Protein AF-A0A3C0RE04-F1 (afdb_monomer_li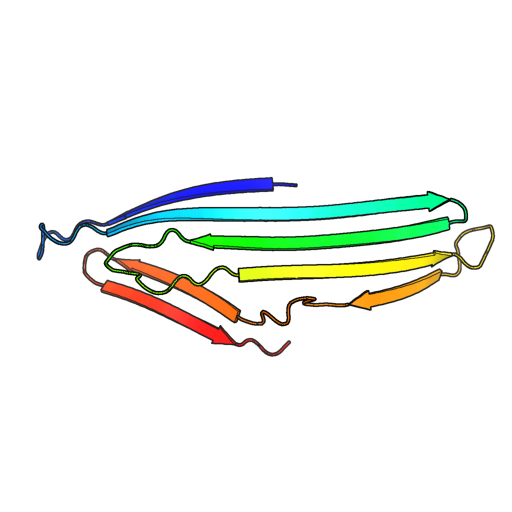te)

Radius of gyration: 20.32 Å; chains: 1; bounding box: 43×27×60 Å

pLDDT: mean 77.94, std 17.42, range [35.69, 96.88]

Foldseek 3Di:
DDKDKDWDWAAAPVCRPDIDIWMKIKDWDWDWDQDPQGKIKIKTWIKIWIDDDPVRPDTDIAIWIKIKIKHQPDPVSPDMDMDIDGRPPVRQWDWDWDDDNPDTDIDIDRDDD

Sequence (113 aa):
FNISAINNYSKSSINPNNITRFWNYNANFNMEMKLPKKWYINLDGDIDFYQKTSVFANQRNVVLLNGSVKKSIDKKESWQVQFRVNDIFNQNLGINRNISSNFISETTQQAIR

Secondary structure (DSSP, 8-state):
-EEEEEEEEEE-SS-TT-EEEEEEEEEEEEEEEEEGGGEEEEEEEEEEEE---SS--S---EEEEEEEEEEE-STTS--EEEEEES-TT----EEEEEEETTEEEEEEE----

Structure (mmCIF, N/CA/C/O backbone):
data_AF-A0A3C0RE04-F1
#
_entry.id   AF-A0A3C0RE04-F1
#
loop_
_atom_site.group_PDB
_atom_site.id
_atom_site.type_symbol
_atom_site.label_atom_id
_atom_site.label_alt_id
_atom_site.label_comp_id
_atom_site.label_asym_id
_atom_site.label_entity_id
_atom_site.label_seq_id
_atom_site.pdbx_PDB_ins_code
_atom_site.Cartn_x
_atom_site.Cartn_y
_atom_site.Cartn_z
_atom_site.occupancy
_atom_site.B_iso_or_equiv
_atom_site.auth_seq_id
_atom_site.auth_comp_id
_atom_site.auth_asym_id
_atom_site.auth_atom_id
_atom_site.pdbx_PDB_model_num
ATOM 1 N N . PHE A 1 1 ? 4.767 3.801 5.209 1.00 82.44 1 PHE A N 1
ATOM 2 C CA . PHE A 1 1 ? 4.577 4.058 3.771 1.00 82.44 1 PHE A CA 1
ATOM 3 C C . PHE A 1 1 ? 5.928 3.928 3.108 1.00 82.44 1 PHE A C 1
ATOM 5 O O . PHE A 1 1 ? 6.842 4.604 3.566 1.00 82.44 1 PHE A O 1
ATO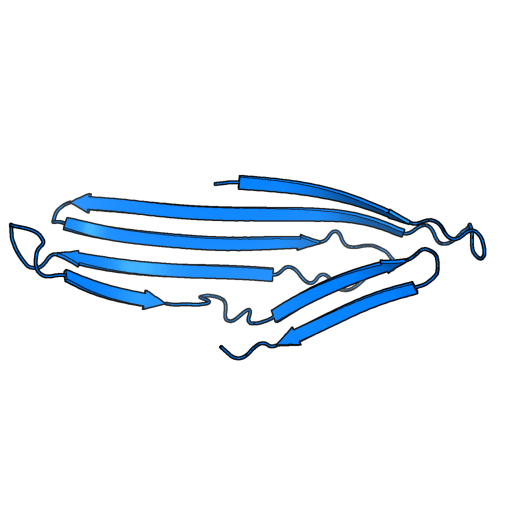M 12 N N . ASN A 1 2 ? 6.066 3.066 2.102 1.00 87.56 2 ASN A N 1
ATOM 13 C CA . ASN A 1 2 ? 7.285 2.971 1.303 1.00 87.56 2 ASN A CA 1
ATOM 14 C C . ASN A 1 2 ? 6.941 3.125 -0.176 1.00 87.56 2 ASN A C 1
ATOM 16 O O . ASN A 1 2 ? 5.894 2.673 -0.634 1.00 87.56 2 ASN A O 1
ATOM 20 N N . ILE A 1 3 ? 7.844 3.764 -0.910 1.00 90.69 3 ILE A N 1
ATOM 21 C CA . ILE A 1 3 ? 7.809 3.863 -2.366 1.00 90.69 3 ILE A CA 1
ATOM 22 C C . ILE A 1 3 ? 9.170 3.395 -2.870 1.00 90.69 3 ILE A C 1
ATOM 24 O O . ILE A 1 3 ? 10.197 3.777 -2.306 1.00 90.69 3 ILE A O 1
ATOM 28 N N . SER A 1 4 ? 9.190 2.615 -3.944 1.00 91.06 4 SER A N 1
ATOM 29 C CA . SER A 1 4 ? 10.411 2.260 -4.656 1.00 91.06 4 SER A CA 1
ATOM 30 C C . SER A 1 4 ? 10.250 2.416 -6.166 1.00 91.06 4 SER A C 1
ATOM 32 O O . SER A 1 4 ? 9.145 2.398 -6.710 1.00 91.06 4 SER A O 1
ATOM 34 N N . ALA A 1 5 ? 11.381 2.593 -6.847 1.00 88.94 5 ALA A N 1
ATOM 35 C CA . ALA A 1 5 ? 11.463 2.644 -8.297 1.00 88.94 5 ALA A CA 1
ATOM 36 C C . ALA A 1 5 ? 12.628 1.768 -8.767 1.00 88.94 5 ALA A C 1
ATOM 38 O O . ALA A 1 5 ? 13.754 1.914 -8.292 1.00 88.94 5 ALA A O 1
ATOM 39 N N . ILE A 1 6 ? 12.364 0.872 -9.714 1.00 86.38 6 ILE A N 1
ATOM 40 C CA . ILE A 1 6 ? 13.330 -0.091 -10.247 1.00 86.38 6 ILE A CA 1
ATOM 41 C C . ILE A 1 6 ? 13.467 0.136 -11.751 1.00 86.38 6 ILE A C 1
ATOM 43 O O . ILE A 1 6 ? 12.493 0.005 -12.493 1.00 86.38 6 ILE A O 1
ATOM 47 N N . ASN A 1 7 ? 14.678 0.454 -12.212 1.00 85.75 7 ASN A N 1
ATOM 48 C CA . ASN A 1 7 ? 14.994 0.546 -13.637 1.00 85.75 7 ASN A CA 1
ATOM 49 C C . ASN A 1 7 ? 15.462 -0.817 -14.141 1.00 85.75 7 ASN A C 1
ATOM 51 O O . ASN A 1 7 ? 16.532 -1.288 -13.759 1.00 85.75 7 ASN A O 1
ATOM 55 N N . ASN A 1 8 ? 14.685 -1.423 -15.027 1.00 83.00 8 ASN A N 1
ATOM 56 C CA . ASN A 1 8 ? 15.035 -2.682 -15.662 1.00 83.00 8 ASN A CA 1
ATOM 57 C C . ASN A 1 8 ? 15.661 -2.399 -17.025 1.00 83.00 8 ASN A C 1
ATOM 59 O O . ASN A 1 8 ? 15.115 -1.630 -17.818 1.00 83.00 8 ASN A O 1
ATOM 63 N N . TYR A 1 9 ? 16.796 -3.036 -17.302 1.00 82.81 9 TYR A N 1
ATOM 64 C CA . TYR A 1 9 ? 17.526 -2.893 -18.555 1.00 82.81 9 TYR A CA 1
ATOM 65 C C . TYR A 1 9 ? 17.993 -4.261 -19.045 1.00 82.81 9 TYR A C 1
ATOM 67 O O . TYR A 1 9 ? 18.692 -4.977 -18.333 1.00 82.81 9 TYR A O 1
ATOM 75 N N . SER A 1 10 ? 17.620 -4.607 -20.275 1.00 77.94 10 SER A N 1
ATOM 76 C CA . SER A 1 10 ? 18.050 -5.827 -20.949 1.00 77.94 10 SER A CA 1
ATOM 77 C C . SER A 1 10 ? 18.427 -5.523 -22.395 1.00 77.94 10 SER A C 1
ATOM 79 O O . SER A 1 10 ? 17.683 -4.862 -23.126 1.00 77.94 10 SER A O 1
ATOM 81 N N . LYS A 1 11 ? 19.595 -6.019 -22.805 1.00 75.56 11 LYS A N 1
ATOM 82 C CA . LYS A 1 11 ? 20.095 -5.955 -24.178 1.00 75.56 11 LYS A CA 1
ATOM 83 C C . LYS A 1 11 ? 20.494 -7.361 -24.618 1.00 75.56 11 LYS A C 1
ATOM 85 O O . LYS A 1 11 ? 21.238 -8.043 -23.912 1.00 75.56 11 LYS A O 1
ATOM 90 N N . SER A 1 12 ? 19.992 -7.785 -25.773 1.00 69.88 12 SER A N 1
ATOM 91 C CA . SER A 1 12 ? 20.388 -9.047 -26.397 1.00 69.88 12 SER A CA 1
ATOM 92 C C . SER A 1 12 ? 21.726 -8.885 -27.116 1.00 69.88 12 SER A C 1
ATOM 94 O O . SER A 1 12 ? 21.940 -7.891 -27.812 1.00 69.88 12 SER A O 1
ATOM 96 N N . SER A 1 13 ? 22.616 -9.870 -26.992 1.00 65.31 13 SER A N 1
ATOM 97 C CA . SER A 1 13 ? 23.801 -9.985 -27.854 1.00 65.31 13 SER A CA 1
ATOM 98 C C . SER A 1 13 ? 23.457 -10.500 -29.258 1.00 65.31 13 SER A C 1
ATOM 100 O O . SER A 1 13 ? 24.207 -10.251 -30.195 1.00 65.31 13 SER A O 1
ATOM 102 N N . ILE A 1 14 ? 22.315 -11.180 -29.406 1.00 69.81 14 ILE A N 1
ATOM 103 C CA . ILE A 1 14 ? 21.851 -11.818 -30.647 1.00 69.81 14 ILE A CA 1
ATOM 104 C C . ILE A 1 14 ? 20.992 -10.848 -31.473 1.00 69.81 14 ILE A C 1
ATOM 106 O O . ILE A 1 14 ? 21.058 -10.848 -32.698 1.00 69.81 14 ILE A O 1
ATOM 110 N N . ASN A 1 15 ? 20.228 -9.969 -30.815 1.00 66.88 15 ASN A N 1
ATOM 11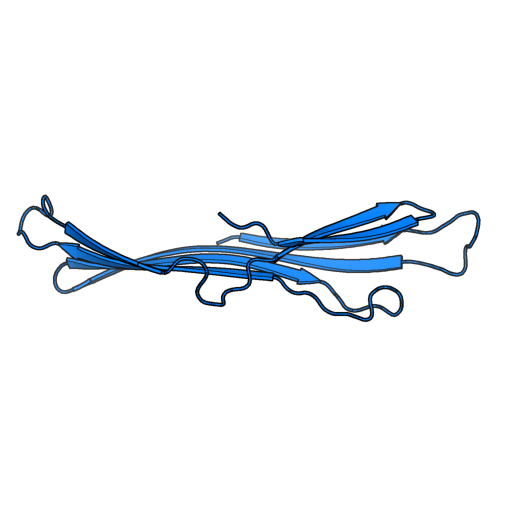1 C CA . ASN A 1 15 ? 19.497 -8.870 -31.454 1.00 66.88 15 ASN A CA 1
ATOM 112 C C . ASN A 1 15 ? 19.797 -7.523 -30.759 1.00 66.88 15 ASN A C 1
ATOM 114 O O . ASN A 1 15 ? 19.003 -7.054 -29.937 1.00 66.88 15 ASN A O 1
ATOM 118 N N . PRO A 1 16 ? 20.934 -6.875 -31.083 1.00 68.19 16 PRO A N 1
ATOM 119 C CA . PRO A 1 16 ? 21.397 -5.664 -30.399 1.00 68.19 16 PRO A CA 1
ATOM 120 C C . PRO A 1 16 ? 20.470 -4.452 -30.547 1.00 68.19 16 PRO A C 1
ATOM 122 O O . PRO A 1 16 ? 20.561 -3.527 -29.737 1.00 68.19 16 PRO A O 1
ATOM 125 N N . ASN A 1 17 ? 19.602 -4.455 -31.566 1.00 70.75 17 ASN A N 1
ATOM 126 C CA . ASN A 1 17 ? 18.669 -3.368 -31.866 1.00 70.75 17 ASN A CA 1
ATOM 127 C C . ASN A 1 17 ? 17.422 -3.395 -30.972 1.00 70.75 17 ASN A C 1
ATOM 129 O O . ASN A 1 17 ? 16.743 -2.379 -30.848 1.00 70.75 17 ASN A O 1
ATOM 133 N N . ASN A 1 18 ? 17.123 -4.529 -30.328 1.00 66.25 18 ASN A N 1
ATOM 134 C CA . ASN A 1 18 ? 15.945 -4.672 -29.480 1.00 66.25 18 ASN A CA 1
ATOM 135 C C . ASN A 1 18 ? 16.327 -4.498 -28.000 1.00 66.25 18 ASN A C 1
ATOM 137 O O . ASN A 1 18 ? 16.522 -5.460 -27.256 1.00 66.25 18 ASN A O 1
ATOM 141 N N . ILE A 1 19 ? 16.502 -3.240 -27.587 1.00 73.50 19 ILE A N 1
ATOM 142 C CA . ILE A 1 19 ? 16.820 -2.867 -26.202 1.00 73.50 19 ILE A CA 1
ATOM 143 C C . ILE A 1 19 ? 15.514 -2.740 -25.415 1.00 73.50 19 ILE A C 1
ATOM 145 O O . ILE A 1 19 ? 14.666 -1.911 -25.740 1.00 73.50 19 ILE A O 1
ATOM 149 N N . THR A 1 20 ? 15.368 -3.520 -24.344 1.00 73.25 20 THR A N 1
ATOM 150 C CA . THR A 1 20 ? 14.210 -3.427 -23.446 1.00 73.25 20 THR A CA 1
ATOM 151 C C . THR A 1 20 ? 14.603 -2.660 -22.192 1.00 73.25 20 THR A C 1
ATOM 153 O O . THR A 1 20 ? 15.431 -3.121 -21.406 1.00 73.25 20 THR A O 1
ATOM 156 N N . ARG A 1 21 ? 14.004 -1.481 -21.994 1.00 82.31 21 ARG A N 1
ATOM 157 C CA . ARG A 1 21 ? 14.196 -0.654 -20.799 1.00 82.31 21 ARG A CA 1
ATOM 158 C C . ARG A 1 21 ? 12.867 -0.114 -20.297 1.00 82.31 21 ARG A C 1
ATOM 160 O O . ARG A 1 21 ? 12.129 0.479 -21.077 1.00 82.31 21 ARG A O 1
ATOM 167 N N . PHE A 1 22 ? 12.588 -0.278 -19.010 1.00 82.62 22 PHE A N 1
ATOM 168 C CA . PHE A 1 22 ? 11.376 0.251 -18.384 1.00 82.62 22 PHE A CA 1
ATOM 169 C C . PHE A 1 22 ? 11.555 0.388 -16.874 1.00 82.62 22 PHE A C 1
ATOM 171 O O . PHE A 1 22 ? 12.296 -0.364 -16.237 1.00 82.62 22 PHE A O 1
ATOM 178 N N . TRP A 1 23 ? 10.828 1.339 -16.304 1.00 85.88 23 TRP A N 1
ATOM 179 C CA . TRP A 1 23 ? 10.682 1.495 -14.869 1.00 85.88 23 TRP A CA 1
ATOM 180 C C . TRP A 1 23 ? 9.513 0.669 -14.331 1.00 85.88 23 TRP A C 1
ATOM 182 O O . TRP A 1 23 ? 8.458 0.563 -14.964 1.00 85.88 23 TRP A O 1
ATOM 192 N N . ASN A 1 24 ? 9.712 0.112 -13.142 1.00 84.81 24 ASN A N 1
ATOM 193 C CA . ASN A 1 24 ? 8.650 -0.369 -12.271 1.00 84.81 24 ASN A CA 1
ATOM 194 C C . ASN A 1 24 ? 8.615 0.520 -11.024 1.00 84.81 24 ASN A C 1
ATOM 196 O O . ASN A 1 24 ? 9.664 0.759 -10.427 1.00 84.81 24 ASN A O 1
ATOM 200 N N . TYR A 1 25 ? 7.438 1.004 -10.648 1.00 88.44 25 TYR A N 1
ATOM 201 C CA . TYR A 1 25 ? 7.223 1.760 -9.423 1.00 88.44 25 TYR A CA 1
ATOM 202 C C . TYR A 1 25 ? 6.325 0.952 -8.504 1.00 88.44 25 TYR A C 1
ATOM 204 O O . TYR A 1 25 ? 5.220 0.585 -8.891 1.00 88.44 25 TYR A O 1
ATOM 212 N N . ASN A 1 26 ? 6.792 0.728 -7.286 1.00 90.06 26 ASN A N 1
ATOM 213 C CA . ASN A 1 26 ? 6.042 0.054 -6.242 1.00 90.06 26 ASN A CA 1
ATOM 214 C C . ASN A 1 26 ? 5.739 1.075 -5.139 1.00 90.06 26 ASN A C 1
ATOM 216 O O . ASN A 1 26 ? 6.606 1.866 -4.766 1.00 90.06 26 ASN A O 1
ATOM 220 N N . ALA A 1 27 ? 4.532 1.051 -4.592 1.00 90.12 27 ALA A N 1
ATOM 221 C CA . ALA A 1 27 ? 4.185 1.803 -3.399 1.00 90.12 27 ALA A CA 1
ATOM 222 C C . ALA A 1 27 ? 3.354 0.929 -2.468 1.00 90.12 27 ALA A C 1
ATOM 224 O O . ALA A 1 27 ? 2.390 0.311 -2.904 1.00 90.12 27 ALA A O 1
ATOM 225 N N . ASN A 1 28 ? 3.700 0.914 -1.183 1.00 91.56 28 ASN A N 1
ATOM 226 C CA . ASN A 1 28 ? 2.892 0.259 -0.169 1.00 91.56 28 ASN A CA 1
ATOM 227 C C . ASN A 1 28 ? 2.638 1.162 1.032 1.00 91.56 28 ASN A C 1
ATOM 229 O O . ASN A 1 28 ? 3.524 1.858 1.544 1.00 91.56 28 ASN A O 1
ATOM 233 N N . PHE A 1 29 ? 1.411 1.137 1.529 1.00 92.25 29 PHE A N 1
ATOM 234 C CA . PHE A 1 29 ? 1.041 1.870 2.727 1.00 92.25 29 PHE A CA 1
ATOM 235 C C . PHE A 1 29 ? 0.169 1.033 3.644 1.00 92.25 29 PHE A C 1
ATOM 237 O O . PHE A 1 29 ? -0.590 0.167 3.231 1.00 92.25 29 PHE A O 1
ATOM 244 N N . ASN A 1 30 ? 0.268 1.369 4.920 1.00 93.62 30 ASN A N 1
ATOM 245 C CA . ASN A 1 30 ? -0.679 0.980 5.938 1.00 93.62 30 ASN A CA 1
ATOM 246 C C . ASN A 1 30 ? -0.924 2.229 6.778 1.00 93.62 30 ASN A C 1
ATOM 248 O O . ASN A 1 30 ? 0.025 2.862 7.251 1.00 93.62 30 ASN A O 1
ATOM 252 N N . MET A 1 31 ? -2.182 2.629 6.873 1.00 95.06 31 MET A N 1
ATOM 253 C CA . MET A 1 31 ? -2.621 3.815 7.585 1.00 95.06 31 MET A CA 1
ATOM 254 C C . MET A 1 31 ? -3.732 3.409 8.541 1.00 95.06 31 MET A C 1
ATOM 256 O O . MET A 1 31 ? -4.717 2.800 8.135 1.00 95.06 31 MET A O 1
ATOM 260 N N . GLU A 1 32 ? -3.600 3.781 9.810 1.00 95.25 32 GLU A N 1
ATOM 261 C CA . GLU A 1 32 ? -4.682 3.696 10.785 1.00 95.25 32 GLU A CA 1
ATOM 262 C C . GLU A 1 32 ? -4.939 5.086 11.364 1.00 95.25 32 GLU A C 1
ATOM 264 O O . GLU A 1 32 ? -4.022 5.795 11.774 1.00 95.25 32 GLU A O 1
ATOM 269 N N . MET A 1 33 ? -6.206 5.479 11.391 1.00 96.88 33 MET A N 1
ATOM 270 C CA . MET A 1 33 ? -6.667 6.737 11.948 1.00 96.88 33 MET A CA 1
ATOM 271 C C . MET A 1 33 ? -7.670 6.461 13.058 1.00 96.88 33 MET A C 1
ATOM 273 O O . MET A 1 33 ? -8.739 5.891 12.822 1.00 96.88 33 MET A O 1
ATOM 277 N N . LYS A 1 34 ? -7.351 6.924 14.270 1.00 96.50 34 LYS A N 1
ATOM 278 C CA . LYS A 1 34 ? -8.299 6.975 15.384 1.00 96.50 34 LYS A CA 1
ATOM 279 C C . LYS A 1 34 ? -9.087 8.277 15.316 1.00 96.50 34 LYS A C 1
ATOM 281 O O . LYS A 1 34 ? -8.530 9.367 15.394 1.00 96.50 34 LYS A O 1
ATOM 286 N N . LEU A 1 35 ? -10.398 8.149 15.205 1.00 96.19 35 LEU A N 1
ATOM 287 C CA . LEU A 1 35 ? -11.347 9.251 15.185 1.00 96.19 35 LEU A CA 1
ATOM 288 C C . LEU A 1 35 ? -12.026 9.411 16.559 1.00 96.19 35 LEU A C 1
ATOM 290 O O . LEU A 1 35 ? -12.045 8.476 17.375 1.00 96.19 35 LEU A O 1
ATOM 294 N N . PRO A 1 36 ? -12.639 10.580 16.833 1.00 94.62 36 PRO A N 1
ATOM 295 C CA . PRO A 1 36 ? -13.455 10.778 18.025 1.00 94.62 36 PRO A CA 1
ATOM 296 C C . PRO A 1 36 ? -14.539 9.706 18.175 1.00 94.62 36 PRO A C 1
ATOM 298 O O . PRO A 1 36 ? -14.982 9.088 17.206 1.00 94.62 36 PRO A O 1
ATOM 301 N N . LYS A 1 37 ? -15.005 9.496 19.411 1.00 93.38 37 LYS A N 1
ATOM 302 C CA . LYS A 1 37 ? -15.991 8.447 19.745 1.00 93.38 37 LYS A CA 1
ATOM 303 C C . LYS A 1 37 ? -15.519 7.027 19.385 1.00 93.38 37 LYS A C 1
ATOM 305 O O . LYS A 1 37 ? -16.353 6.155 19.138 1.00 93.38 37 LYS A O 1
ATOM 310 N N . LYS A 1 38 ? -14.195 6.808 19.403 1.00 95.31 38 LYS A N 1
ATOM 311 C CA . LYS A 1 38 ? -13.543 5.493 19.275 1.00 95.31 38 LYS A CA 1
ATOM 312 C C . LYS A 1 38 ? -13.888 4.769 17.976 1.00 95.31 38 LYS A C 1
ATOM 314 O O . LYS A 1 38 ? -14.114 3.556 17.950 1.00 95.31 38 LYS A O 1
ATOM 319 N N . TRP A 1 39 ? -13.974 5.555 16.915 1.00 96.25 39 TRP A N 1
ATOM 320 C CA . TRP A 1 39 ? -13.978 5.046 15.559 1.00 96.25 39 TRP A CA 1
ATOM 321 C C . TRP A 1 39 ? -12.542 4.904 15.082 1.00 96.25 39 TRP A C 1
ATOM 323 O O . TRP A 1 39 ? -11.674 5.695 15.442 1.00 96.25 39 TRP A O 1
ATOM 333 N N . TYR A 1 40 ? -12.310 3.897 14.262 1.00 96.31 40 TYR A N 1
ATOM 334 C CA . TYR A 1 40 ? -11.019 3.581 13.691 1.00 96.31 40 TYR A CA 1
ATOM 335 C C . TYR A 1 40 ? -11.227 3.336 12.211 1.00 96.31 40 TYR A C 1
ATOM 337 O O . TYR A 1 40 ? -12.093 2.547 11.836 1.00 96.31 40 TYR A O 1
ATOM 345 N N . ILE A 1 41 ? -10.449 4.017 11.386 1.00 96.56 41 ILE A N 1
ATOM 346 C CA . ILE A 1 41 ? -10.388 3.758 9.954 1.00 96.56 41 ILE A CA 1
ATOM 347 C C . ILE A 1 41 ? -9.005 3.208 9.678 1.00 96.56 41 ILE A C 1
ATOM 349 O O . ILE A 1 41 ? -8.012 3.800 10.091 1.00 96.56 41 ILE A O 1
ATOM 353 N N . ASN A 1 42 ? -8.947 2.080 8.993 1.00 95.62 42 ASN A N 1
ATOM 354 C CA . ASN A 1 42 ? -7.706 1.516 8.513 1.00 95.62 42 ASN A CA 1
ATOM 355 C C . ASN A 1 42 ? -7.778 1.381 6.993 1.00 95.62 42 ASN A C 1
ATOM 357 O O . ASN A 1 42 ? -8.818 1.012 6.446 1.00 95.62 42 ASN A O 1
ATOM 361 N N . LEU A 1 43 ? -6.681 1.735 6.340 1.00 93.62 43 LEU A N 1
ATOM 362 C CA . LEU A 1 43 ? -6.504 1.663 4.903 1.00 93.62 43 LEU A CA 1
ATOM 363 C C . LEU A 1 43 ? -5.117 1.079 4.654 1.00 93.62 43 LEU A C 1
ATOM 365 O O . LEU A 1 43 ? -4.119 1.612 5.146 1.00 93.62 43 LEU A O 1
ATOM 369 N N . ASP A 1 44 ? -5.050 0.006 3.890 1.00 92.06 44 ASP A N 1
ATOM 370 C CA . ASP A 1 44 ? -3.795 -0.590 3.461 1.00 92.06 44 ASP A CA 1
ATOM 371 C C . ASP A 1 44 ? -3.841 -0.857 1.968 1.00 92.06 44 ASP A C 1
ATOM 373 O O . ASP A 1 44 ? -4.902 -1.119 1.403 1.00 92.06 44 ASP A O 1
ATOM 377 N N . GLY A 1 45 ? -2.697 -0.725 1.316 1.00 89.62 45 GLY A N 1
ATOM 378 C CA . GLY A 1 45 ? -2.640 -0.951 -0.110 1.00 89.62 45 GLY A CA 1
ATOM 379 C C . GLY A 1 45 ? -1.237 -1.167 -0.627 1.00 89.62 45 GLY A C 1
ATOM 380 O O . GLY A 1 45 ? -0.264 -0.631 -0.088 1.00 89.62 45 GLY A O 1
ATOM 381 N N . ASP A 1 46 ? -1.192 -1.925 -1.712 1.00 89.06 46 ASP A N 1
ATOM 382 C CA . ASP A 1 46 ? -0.022 -2.242 -2.509 1.00 89.06 46 ASP A CA 1
ATOM 383 C C . ASP A 1 46 ? -0.323 -1.842 -3.954 1.00 89.06 46 ASP A C 1
ATOM 385 O O . ASP A 1 46 ? -1.353 -2.206 -4.529 1.00 89.06 46 ASP A O 1
ATOM 389 N N . ILE A 1 47 ? 0.556 -1.029 -4.526 1.00 87.50 47 ILE A N 1
ATOM 390 C CA . ILE A 1 47 ? 0.372 -0.440 -5.843 1.00 87.50 47 ILE A CA 1
ATOM 391 C C . ILE A 1 47 ? 1.618 -0.680 -6.680 1.00 87.50 47 ILE A C 1
ATOM 393 O O . ILE A 1 47 ? 2.704 -0.240 -6.306 1.00 87.50 47 ILE A O 1
ATOM 397 N N . ASP A 1 48 ? 1.431 -1.293 -7.845 1.00 86.69 48 ASP A N 1
ATOM 398 C CA . ASP A 1 48 ? 2.472 -1.524 -8.838 1.00 86.69 48 ASP A CA 1
ATOM 399 C C . ASP A 1 48 ? 2.123 -0.812 -10.149 1.00 86.69 48 ASP A C 1
ATOM 401 O O . ASP A 1 48 ? 1.093 -1.065 -10.784 1.00 86.69 48 ASP A O 1
ATOM 405 N N . PHE A 1 49 ? 3.006 0.088 -10.574 1.00 85.38 49 PHE A N 1
ATOM 406 C CA . PHE A 1 49 ? 2.916 0.813 -11.836 1.00 85.38 49 PHE A CA 1
ATOM 407 C C . PHE A 1 49 ? 4.071 0.426 -12.750 1.00 85.38 49 PHE A C 1
ATOM 409 O O . PHE A 1 49 ? 5.241 0.644 -12.431 1.00 85.38 49 PHE A O 1
ATOM 416 N N . TYR A 1 50 ? 3.740 -0.042 -13.951 1.00 83.00 50 TYR A N 1
ATOM 417 C CA . TYR A 1 50 ? 4.742 -0.389 -14.951 1.00 83.00 50 TYR A CA 1
ATOM 418 C C . TYR A 1 50 ? 4.757 0.623 -16.091 1.00 83.00 50 TYR A C 1
ATOM 420 O O . TYR A 1 50 ? 3.720 0.945 -16.677 1.00 83.00 50 TYR A O 1
ATOM 428 N N . GLN A 1 51 ? 5.950 1.080 -16.465 1.00 81.44 51 GLN A N 1
ATOM 429 C CA . GLN A 1 51 ? 6.121 1.949 -17.621 1.00 81.44 51 GLN A CA 1
ATOM 430 C C . GLN A 1 51 ? 5.711 1.227 -18.920 1.00 81.44 51 GLN A C 1
ATOM 432 O O . GLN A 1 51 ? 6.150 0.107 -19.193 1.00 81.44 51 GLN A O 1
ATOM 437 N N . LYS A 1 52 ? 4.906 1.903 -19.752 1.00 79.06 52 LYS A N 1
ATOM 438 C CA . LYS A 1 52 ? 4.606 1.476 -21.128 1.00 79.06 52 LYS A CA 1
ATOM 439 C C . LYS A 1 52 ? 5.852 1.572 -22.007 1.00 79.06 52 LYS A C 1
ATOM 441 O O . LYS A 1 52 ? 6.552 2.585 -21.991 1.00 79.06 52 LYS A O 1
ATOM 446 N N . THR A 1 53 ? 6.082 0.560 -22.833 1.00 77.19 53 THR A N 1
ATOM 447 C CA . THR A 1 53 ? 7.136 0.563 -23.858 1.00 77.19 53 THR A CA 1
ATOM 448 C C . THR A 1 53 ? 6.598 -0.012 -25.163 1.00 77.19 53 THR A C 1
ATOM 450 O O . THR A 1 53 ? 5.518 -0.596 -25.184 1.00 77.19 53 THR A O 1
ATOM 453 N N . SER A 1 54 ? 7.346 0.120 -26.260 1.00 72.12 54 SER A N 1
ATOM 454 C CA . SER A 1 54 ? 6.988 -0.506 -27.542 1.00 72.12 54 SER A CA 1
ATOM 455 C C . SER A 1 54 ? 6.866 -2.034 -27.448 1.00 72.12 54 SER A C 1
ATOM 457 O O . SER A 1 54 ? 6.073 -2.625 -28.173 1.00 72.12 54 SER A O 1
ATOM 459 N N . VAL A 1 55 ? 7.613 -2.664 -26.532 1.00 69.69 55 VAL A N 1
ATOM 460 C CA . VAL A 1 55 ? 7.577 -4.111 -26.251 1.00 69.69 55 VAL A CA 1
ATOM 461 C C . VAL A 1 55 ? 6.480 -4.504 -25.251 1.00 69.69 55 VAL A C 1
ATOM 463 O O . VAL A 1 55 ? 5.981 -5.623 -25.304 1.00 69.69 55 VAL A O 1
ATOM 466 N N . PHE A 1 56 ? 6.056 -3.584 -24.380 1.00 69.62 56 PHE A N 1
ATOM 467 C CA . PHE A 1 56 ? 4.942 -3.759 -23.443 1.00 69.62 56 PHE A CA 1
ATOM 468 C C . PHE A 1 56 ? 3.855 -2.711 -23.711 1.00 69.62 56 PHE A C 1
ATOM 470 O O . PHE A 1 56 ? 3.665 -1.772 -22.932 1.00 69.62 56 PHE A O 1
ATOM 477 N N . ALA A 1 57 ? 3.148 -2.856 -24.835 1.00 66.06 57 ALA A N 1
ATOM 478 C CA . ALA A 1 57 ? 2.124 -1.898 -25.260 1.00 66.06 57 ALA A CA 1
ATOM 479 C C . ALA A 1 57 ? 0.924 -1.834 -24.293 1.00 66.06 57 ALA A C 1
ATOM 481 O O . ALA A 1 57 ? 0.309 -0.778 -24.115 1.00 66.06 57 ALA A O 1
ATOM 482 N N . ASN A 1 58 ? 0.622 -2.950 -23.621 1.00 67.88 58 ASN A N 1
ATOM 483 C CA . ASN A 1 58 ? -0.456 -3.029 -22.644 1.00 67.88 58 ASN A CA 1
ATOM 484 C C . ASN A 1 58 ? 0.041 -2.588 -21.261 1.00 67.88 58 ASN A C 1
ATOM 486 O O . ASN A 1 58 ? 0.923 -3.206 -20.657 1.00 67.88 58 ASN A O 1
ATOM 490 N N . GLN A 1 59 ? -0.554 -1.513 -20.744 1.00 67.75 59 GLN A N 1
ATOM 491 C CA . GLN A 1 59 ? -0.328 -1.075 -19.370 1.00 67.75 59 GLN A CA 1
ATOM 492 C C . GLN A 1 59 ? -1.170 -1.921 -18.437 1.00 67.75 59 GLN A C 1
ATOM 494 O O . GLN A 1 59 ? -2.386 -2.005 -18.596 1.00 67.75 59 GLN A O 1
ATOM 499 N N . ARG A 1 60 ? -0.509 -2.535 -17.464 1.00 71.62 60 ARG A N 1
ATOM 500 C CA . ARG A 1 60 ? -1.160 -3.381 -16.478 1.00 71.62 60 ARG A CA 1
ATOM 501 C C . ARG A 1 60 ? -0.700 -2.988 -15.085 1.00 71.62 60 ARG A C 1
ATOM 503 O O . ARG A 1 60 ? 0.151 -3.641 -14.501 1.00 71.62 60 ARG A O 1
ATOM 510 N N . ASN A 1 61 ? -1.211 -1.862 -14.610 1.00 79.50 61 ASN A N 1
ATOM 511 C CA . ASN A 1 61 ? -0.984 -1.451 -13.231 1.00 79.50 61 ASN A CA 1
ATOM 512 C C . ASN A 1 61 ? -1.855 -2.313 -12.319 1.00 79.50 61 ASN A C 1
ATOM 514 O O . ASN A 1 61 ? -2.980 -2.636 -12.701 1.00 79.50 61 ASN A O 1
ATOM 518 N N . VAL A 1 62 ? -1.344 -2.649 -11.141 1.00 80.12 62 VAL A N 1
ATOM 519 C CA . VAL A 1 62 ? -2.087 -3.386 -10.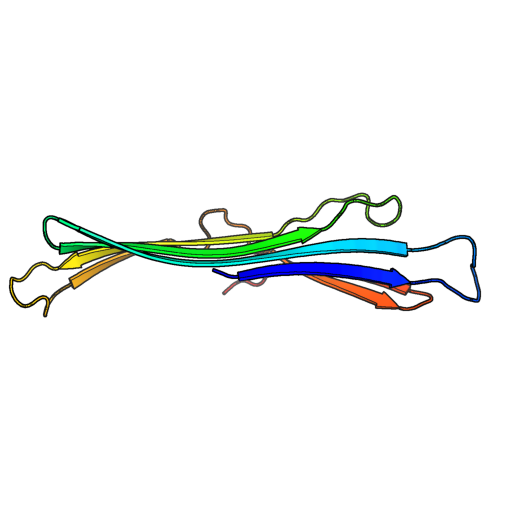117 1.00 80.12 62 VAL A CA 1
ATOM 520 C C . VAL A 1 62 ? -2.271 -2.458 -8.929 1.00 80.12 62 VAL A C 1
ATOM 522 O O . VAL A 1 62 ? -1.304 -1.884 -8.435 1.00 80.12 62 VAL A O 1
ATOM 525 N N . VAL A 1 63 ? -3.514 -2.276 -8.492 1.00 83.88 63 VAL A N 1
ATOM 526 C CA . VAL A 1 63 ? -3.846 -1.512 -7.285 1.00 83.88 63 VAL A CA 1
ATOM 527 C C . VAL A 1 63 ? -4.640 -2.426 -6.364 1.00 83.88 63 VAL A C 1
ATOM 529 O O . VAL A 1 63 ? -5.848 -2.586 -6.541 1.00 83.88 63 VAL A O 1
ATOM 532 N N . LEU A 1 64 ? -3.970 -3.007 -5.372 1.00 87.25 64 LEU A N 1
ATOM 533 C CA . LEU A 1 64 ? -4.627 -3.727 -4.291 1.00 87.25 64 LEU A CA 1
ATOM 534 C C . LEU A 1 64 ? -4.875 -2.745 -3.150 1.00 87.25 64 LEU A C 1
ATOM 536 O O . LEU A 1 64 ? -3.937 -2.200 -2.575 1.00 87.25 64 LEU A O 1
ATOM 540 N N . LEU A 1 65 ? -6.143 -2.505 -2.834 1.00 88.00 65 LEU A N 1
ATOM 541 C CA . LEU A 1 65 ? -6.542 -1.597 -1.767 1.00 88.00 65 LEU A CA 1
ATOM 542 C C . LEU A 1 65 ? -7.545 -2.290 -0.855 1.00 88.00 65 LEU A C 1
ATOM 544 O O . LEU A 1 65 ? -8.606 -2.712 -1.313 1.00 88.00 65 LEU A O 1
ATOM 548 N N . ASN A 1 66 ? -7.237 -2.350 0.434 1.00 89.56 66 ASN A N 1
ATOM 549 C CA . ASN A 1 66 ? -8.135 -2.841 1.464 1.00 89.56 66 ASN A CA 1
ATOM 550 C C . ASN A 1 66 ? -8.482 -1.705 2.425 1.00 89.56 66 ASN A C 1
ATOM 552 O O . ASN A 1 66 ? -7.716 -0.764 2.653 1.00 89.56 66 ASN A O 1
ATOM 556 N N . GLY A 1 67 ? -9.676 -1.790 2.996 1.00 91.94 67 GLY A N 1
ATOM 557 C CA . GLY A 1 67 ? -10.159 -0.802 3.943 1.00 91.94 67 GLY A CA 1
ATOM 558 C C . GLY A 1 67 ? -10.970 -1.451 5.045 1.00 91.94 67 GLY A C 1
ATOM 559 O O . GLY A 1 67 ? -11.696 -2.421 4.827 1.00 91.94 67 GLY A O 1
ATOM 560 N N . SER A 1 68 ? -10.886 -0.901 6.250 1.00 94.44 68 SER A N 1
ATOM 561 C CA . SER A 1 68 ? -11.788 -1.282 7.327 1.00 94.44 68 SER A CA 1
ATOM 562 C C . SER A 1 68 ? -12.197 -0.103 8.190 1.00 94.44 68 SER A C 1
ATOM 564 O O . SER A 1 68 ? -11.453 0.857 8.387 1.00 94.44 68 SER A O 1
ATOM 566 N N . VAL A 1 69 ? -13.407 -0.204 8.726 1.00 95.81 69 VAL A N 1
ATOM 567 C CA . VAL A 1 69 ? -13.940 0.712 9.725 1.00 95.81 69 VAL A CA 1
ATOM 568 C C . VAL A 1 69 ? -14.282 -0.104 10.956 1.00 95.81 69 VAL A C 1
ATOM 570 O O . VAL A 1 69 ? -14.975 -1.116 10.882 1.00 95.81 69 VAL A O 1
ATOM 573 N N . LYS A 1 70 ? -13.786 0.333 12.106 1.00 96.44 70 LYS A N 1
ATOM 574 C CA . LYS A 1 70 ? -13.960 -0.343 13.385 1.00 96.44 70 LYS A CA 1
ATOM 575 C C . LYS A 1 70 ? -14.505 0.629 14.417 1.00 96.44 70 LYS A C 1
ATOM 577 O O . LYS A 1 70 ? -14.096 1.787 14.479 1.00 96.44 70 LYS A O 1
ATOM 582 N N . LYS A 1 71 ? -15.435 0.158 15.239 1.00 96.75 71 LYS A N 1
ATOM 583 C CA . LYS A 1 71 ? -16.033 0.922 16.329 1.00 96.75 71 LYS A CA 1
ATOM 584 C C . LYS A 1 71 ? -15.924 0.135 17.620 1.00 96.75 71 LYS A C 1
ATOM 586 O O . LYS A 1 71 ? -16.402 -0.993 17.704 1.00 96.75 71 LYS A O 1
ATOM 591 N N . SER A 1 72 ? -15.358 0.761 18.641 1.00 96.50 72 SER A N 1
ATOM 592 C CA . SER A 1 72 ? -15.460 0.259 20.008 1.00 96.50 72 SER A CA 1
ATOM 593 C C . SER A 1 72 ? -16.848 0.556 20.574 1.00 96.50 72 SER A C 1
ATOM 595 O O . SER A 1 72 ? -17.275 1.714 20.572 1.00 96.50 72 SER A O 1
ATOM 597 N N . ILE A 1 73 ? -17.537 -0.461 21.092 1.00 94.94 73 ILE A N 1
ATO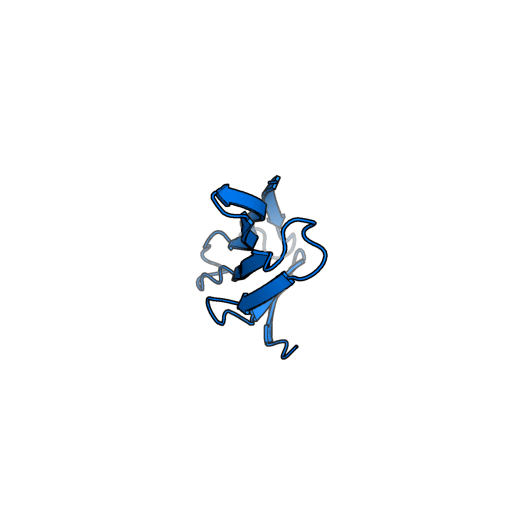M 598 C CA . ILE A 1 73 ? -18.880 -0.301 21.673 1.00 94.94 73 ILE A CA 1
ATOM 599 C C . ILE A 1 73 ? -18.849 -0.036 23.183 1.00 94.94 73 ILE A C 1
ATOM 601 O O . ILE A 1 73 ? -19.806 0.510 23.724 1.00 94.94 73 ILE A O 1
ATOM 605 N N . ASP A 1 74 ? -17.741 -0.331 23.864 1.00 92.69 74 ASP A N 1
ATOM 606 C CA . ASP A 1 74 ? -17.593 -0.118 25.302 1.00 92.69 74 ASP A CA 1
ATOM 607 C C . ASP A 1 74 ? -16.540 0.954 25.662 1.00 92.69 74 ASP A C 1
ATOM 609 O O . ASP A 1 74 ? -15.706 1.405 24.864 1.00 92.69 74 ASP A O 1
ATOM 613 N N . LYS A 1 75 ? -16.576 1.405 26.922 1.00 87.62 75 LYS A N 1
ATOM 614 C CA . LYS A 1 75 ? -15.662 2.437 27.435 1.00 87.62 75 LYS A CA 1
ATOM 615 C C . LYS A 1 75 ? -14.230 1.934 27.648 1.00 87.62 75 LYS A C 1
ATOM 617 O O . LYS A 1 75 ? -13.331 2.772 27.628 1.00 87.62 75 LYS A O 1
ATOM 622 N N . LYS A 1 76 ? -14.006 0.628 27.795 1.00 91.56 76 LYS A N 1
ATOM 623 C CA . LYS A 1 76 ? -12.669 0.030 27.938 1.00 91.56 76 LYS A CA 1
ATOM 624 C C . LYS A 1 76 ? -12.089 -0.459 26.605 1.00 91.56 76 LYS A C 1
ATOM 626 O O . LYS A 1 76 ? -10.935 -0.855 26.567 1.00 91.56 76 LYS A O 1
ATOM 631 N N . GLU A 1 77 ? -12.864 -0.365 25.525 1.00 89.25 77 GLU A N 1
ATOM 632 C CA . GLU A 1 77 ? -12.516 -0.871 24.191 1.00 89.25 77 GLU A CA 1
ATOM 633 C C . GLU A 1 77 ? -12.298 -2.380 24.110 1.00 89.25 77 GLU A C 1
ATOM 635 O O . GLU A 1 77 ? -11.629 -2.871 23.201 1.00 89.25 77 GLU A O 1
ATOM 640 N N . SER A 1 78 ? -12.907 -3.111 25.043 1.00 92.38 78 SER A N 1
ATOM 641 C CA . SER A 1 78 ? -12.894 -4.570 25.099 1.00 92.38 78 SER A CA 1
ATOM 642 C C . SER A 1 78 ? -13.779 -5.220 24.031 1.00 92.38 78 SER A C 1
ATOM 644 O O . SER A 1 78 ? -13.519 -6.351 23.637 1.00 92.38 78 SER A O 1
ATOM 646 N N . TRP A 1 79 ? -14.802 -4.516 23.544 1.00 94.00 79 TRP A N 1
ATOM 647 C CA . TRP A 1 79 ? -15.738 -4.990 22.533 1.00 94.00 79 TRP A CA 1
ATOM 648 C C . TRP A 1 79 ? -15.709 -4.069 21.319 1.00 94.00 79 TRP A C 1
ATOM 650 O O . TRP A 1 79 ? -15.931 -2.858 21.416 1.00 94.00 79 TRP A O 1
ATOM 660 N N . GLN A 1 80 ? -15.446 -4.650 20.152 1.00 94.31 80 GLN A N 1
ATOM 661 C CA . GLN A 1 80 ? -15.288 -3.905 18.910 1.00 94.31 80 GLN A CA 1
ATOM 662 C C . GLN A 1 80 ? -16.062 -4.586 17.787 1.00 94.31 80 GLN A C 1
ATOM 664 O O . GLN A 1 80 ? -16.068 -5.809 17.673 1.00 94.31 80 GLN A O 1
ATOM 669 N N . VAL A 1 81 ? -16.700 -3.774 16.950 1.00 95.44 81 VAL A N 1
ATOM 670 C CA . VAL A 1 81 ? -17.335 -4.211 15.705 1.00 95.44 81 VAL A CA 1
ATOM 671 C C . VAL A 1 81 ? -16.511 -3.654 14.557 1.00 95.44 81 VAL A C 1
ATOM 673 O O . VAL A 1 81 ? -16.220 -2.457 14.537 1.00 95.44 81 VAL A O 1
ATOM 676 N N . GLN A 1 82 ? -16.122 -4.509 13.615 1.00 94.94 82 GLN A N 1
ATOM 677 C CA . GLN A 1 82 ? -15.347 -4.123 12.442 1.00 94.94 82 GLN A CA 1
ATOM 678 C C . GLN A 1 82 ? -16.070 -4.544 11.168 1.00 94.94 82 GLN A C 1
ATOM 680 O O . GLN A 1 82 ? -16.538 -5.672 11.051 1.00 94.94 82 GLN A O 1
ATOM 685 N N . PHE A 1 83 ? -16.101 -3.631 10.204 1.00 94.12 83 PHE A N 1
ATOM 686 C CA . PHE A 1 83 ? -16.451 -3.903 8.822 1.00 94.12 83 PHE A CA 1
ATOM 687 C C . PHE A 1 83 ? -15.195 -3.755 7.963 1.00 94.12 83 PHE A C 1
ATOM 689 O O . PHE A 1 83 ? -14.462 -2.776 8.119 1.00 94.12 83 PHE A O 1
ATOM 696 N N . ARG A 1 84 ? -14.929 -4.718 7.079 1.00 89.69 84 ARG A N 1
ATOM 697 C CA . ARG A 1 84 ? -13.756 -4.728 6.197 1.00 89.69 84 ARG A CA 1
ATOM 698 C C . ARG A 1 84 ? -14.179 -5.019 4.764 1.00 89.69 84 ARG A C 1
ATOM 700 O O . ARG A 1 84 ? -15.010 -5.891 4.534 1.00 89.69 84 ARG A O 1
ATOM 707 N N . VAL A 1 85 ? -13.556 -4.313 3.829 1.00 86.56 85 VAL A N 1
ATOM 708 C CA . VAL A 1 85 ? -13.622 -4.563 2.392 1.00 86.56 85 VAL A CA 1
ATOM 709 C C . VAL A 1 85 ? -12.210 -4.885 1.928 1.00 86.56 85 VAL A C 1
ATOM 711 O O . VAL A 1 85 ? -11.297 -4.082 2.126 1.00 86.56 85 VAL A O 1
ATOM 714 N N . ASN A 1 86 ? -12.040 -6.069 1.349 1.00 85.31 86 ASN A N 1
ATOM 715 C CA . ASN A 1 86 ? -10.789 -6.469 0.716 1.00 85.31 86 ASN A CA 1
ATOM 716 C C . ASN A 1 86 ? -10.909 -6.244 -0.789 1.00 85.31 86 ASN A C 1
ATOM 718 O O . ASN A 1 86 ? -11.991 -6.450 -1.335 1.00 85.31 86 ASN A O 1
ATOM 722 N N . ASP A 1 87 ? -9.809 -5.852 -1.425 1.00 80.06 87 ASP A N 1
ATOM 723 C CA . ASP A 1 87 ? -9.724 -5.607 -2.866 1.00 80.06 87 ASP A CA 1
ATOM 724 C C . ASP A 1 87 ? -10.850 -4.690 -3.382 1.00 80.06 87 ASP A C 1
ATOM 726 O O . ASP A 1 87 ? -11.714 -5.077 -4.168 1.00 80.06 87 ASP A O 1
ATOM 730 N N . ILE A 1 88 ? -10.848 -3.437 -2.915 1.00 82.00 88 ILE A N 1
ATOM 731 C CA . ILE A 1 88 ? -11.873 -2.422 -3.221 1.00 82.00 88 ILE A CA 1
ATOM 732 C C . ILE A 1 88 ? -12.074 -2.228 -4.731 1.00 82.00 88 ILE A C 1
ATOM 734 O O . ILE A 1 88 ? -13.173 -1.889 -5.170 1.00 82.00 88 ILE A O 1
ATOM 738 N N . PHE A 1 89 ? -11.028 -2.436 -5.532 1.00 80.88 89 PHE A N 1
ATOM 739 C CA . PHE A 1 89 ? -11.085 -2.259 -6.980 1.00 80.88 89 PHE A CA 1
ATOM 740 C C . PHE A 1 89 ? -11.324 -3.558 -7.750 1.00 80.88 89 PHE A C 1
ATOM 742 O O . PHE A 1 89 ? -11.382 -3.510 -8.980 1.00 80.88 89 PHE A O 1
ATOM 749 N N . ASN A 1 90 ? -11.478 -4.690 -7.055 1.00 75.94 90 ASN A N 1
ATOM 750 C CA . ASN A 1 90 ? -11.616 -6.017 -7.648 1.00 75.94 90 ASN A CA 1
ATOM 751 C C . ASN A 1 90 ? -10.517 -6.294 -8.692 1.00 75.94 90 ASN A C 1
ATOM 753 O O . ASN A 1 90 ? -10.773 -6.808 -9.784 1.00 75.94 90 ASN A O 1
ATOM 757 N N . GLN A 1 91 ? -9.289 -5.875 -8.386 1.00 65.12 91 GLN A N 1
ATOM 758 C CA . GLN A 1 91 ? -8.137 -5.974 -9.278 1.00 65.12 91 GLN A CA 1
ATOM 759 C C . GLN A 1 91 ? -7.345 -7.245 -9.004 1.00 65.12 91 GLN A C 1
ATOM 761 O O . GLN A 1 91 ? -6.120 -7.201 -9.020 1.00 65.12 91 GLN A O 1
ATOM 766 N N . ASN A 1 92 ? -8.039 -8.365 -8.774 1.00 61.16 92 ASN A N 1
ATOM 767 C CA . ASN A 1 92 ? -7.491 -9.668 -8.403 1.00 61.16 92 ASN A CA 1
ATOM 768 C C . ASN A 1 92 ? -6.564 -10.291 -9.480 1.00 61.16 92 ASN A C 1
ATOM 770 O O . ASN A 1 92 ? -6.843 -11.332 -10.077 1.00 61.16 92 ASN A O 1
ATOM 774 N N . LEU A 1 93 ? -5.470 -9.600 -9.783 1.00 59.34 93 LEU A N 1
ATOM 775 C CA . LEU A 1 93 ? -4.561 -9.761 -10.903 1.00 59.34 93 LEU A CA 1
ATOM 776 C C . LEU A 1 93 ? -3.139 -9.726 -10.340 1.00 59.34 93 LEU A C 1
ATOM 778 O O . LEU A 1 93 ? -2.595 -8.669 -10.039 1.00 59.34 93 LEU A O 1
ATOM 782 N N . GLY A 1 94 ? -2.514 -10.894 -10.220 1.00 53.19 94 GLY A N 1
ATOM 783 C CA . GLY A 1 94 ? -1.074 -11.006 -10.026 1.00 53.19 94 GLY A CA 1
ATOM 784 C C . GLY A 1 94 ? -0.364 -10.880 -11.372 1.00 53.19 94 GLY A C 1
ATOM 785 O O . GLY A 1 94 ? -0.680 -11.610 -12.315 1.00 53.19 94 GLY A O 1
ATOM 786 N N . ILE A 1 95 ? 0.601 -9.968 -11.480 1.00 51.44 95 ILE A N 1
ATOM 787 C CA . ILE A 1 95 ? 1.389 -9.771 -12.701 1.00 51.44 95 ILE A CA 1
ATOM 788 C C . ILE A 1 95 ? 2.848 -10.065 -12.392 1.00 51.44 95 ILE A C 1
ATOM 790 O O . ILE A 1 95 ? 3.483 -9.357 -11.618 1.00 51.44 95 ILE A O 1
ATOM 794 N N . ASN A 1 96 ? 3.394 -11.103 -13.023 1.00 51.19 96 ASN A N 1
ATOM 795 C CA . ASN A 1 96 ? 4.814 -11.417 -12.947 1.00 51.19 96 ASN A CA 1
ATOM 796 C C . ASN A 1 96 ? 5.454 -11.164 -14.319 1.00 51.19 96 ASN A C 1
ATOM 798 O O . ASN A 1 96 ? 5.166 -11.871 -15.288 1.00 51.19 96 ASN A O 1
ATOM 802 N N . ARG A 1 97 ? 6.298 -10.130 -14.416 1.00 46.50 97 ARG A N 1
ATOM 803 C CA . ARG A 1 97 ? 7.079 -9.815 -15.622 1.00 46.50 97 ARG A CA 1
ATOM 804 C C . ARG A 1 97 ? 8.507 -10.308 -15.425 1.00 46.50 97 ARG A C 1
ATOM 806 O O . ARG A 1 97 ? 9.229 -9.781 -14.585 1.00 46.50 97 ARG A O 1
ATOM 813 N N . ASN A 1 98 ? 8.915 -11.298 -16.216 1.00 41.88 98 ASN A N 1
ATOM 814 C CA . ASN A 1 98 ? 10.284 -11.803 -16.250 1.00 41.88 98 ASN A CA 1
ATOM 815 C C . ASN A 1 98 ? 10.948 -11.401 -17.570 1.00 41.88 98 ASN A C 1
ATOM 817 O O . ASN A 1 98 ? 10.351 -11.516 -18.644 1.00 41.88 98 ASN A O 1
ATOM 821 N N . ILE A 1 99 ? 12.184 -10.912 -17.487 1.00 40.84 99 ILE A N 1
ATOM 822 C CA . ILE A 1 99 ? 12.960 -10.502 -18.654 1.00 40.84 99 ILE A CA 1
ATOM 823 C C . ILE A 1 99 ? 14.329 -11.150 -18.582 1.00 40.84 99 ILE A C 1
ATOM 825 O O . ILE A 1 99 ? 15.083 -10.952 -17.634 1.00 40.84 99 ILE A O 1
ATOM 829 N N . SER A 1 100 ? 14.655 -11.876 -19.644 1.00 45.12 100 SER A N 1
ATOM 830 C CA . SER A 1 100 ? 15.986 -12.400 -19.920 1.00 45.12 100 SER A CA 1
ATOM 831 C C . SER A 1 100 ? 16.484 -11.840 -21.255 1.00 45.12 100 SER A C 1
ATOM 833 O O . SER A 1 100 ? 15.690 -11.372 -22.072 1.00 45.12 100 SER A O 1
ATOM 835 N N . SER A 1 101 ? 17.801 -11.876 -21.489 1.00 42.22 101 SER A N 1
ATOM 836 C CA . SER A 1 101 ? 18.479 -11.279 -22.658 1.00 42.22 101 SER A CA 1
ATOM 837 C C . SER A 1 101 ? 17.862 -11.654 -24.020 1.00 42.22 101 SER A C 1
ATOM 839 O O . SER A 1 101 ? 18.026 -10.901 -24.971 1.00 42.22 101 SER A O 1
ATOM 841 N N . ASN A 1 102 ? 17.103 -12.755 -24.116 1.00 35.69 102 ASN A N 1
ATOM 842 C CA . ASN A 1 102 ? 16.448 -13.212 -25.349 1.00 35.69 102 ASN A CA 1
ATOM 843 C C . ASN A 1 102 ? 14.950 -13.544 -25.195 1.00 35.69 102 ASN A C 1
ATOM 845 O O . ASN A 1 102 ? 14.347 -14.042 -26.142 1.00 35.69 102 ASN A O 1
ATOM 849 N N . PHE A 1 103 ? 14.341 -13.302 -24.029 1.00 42.19 103 PHE A N 1
ATOM 850 C CA . PHE A 1 103 ? 12.949 -13.680 -23.768 1.00 42.19 103 PHE A CA 1
ATOM 851 C C . PHE A 1 103 ? 12.261 -12.648 -22.877 1.00 42.19 103 PHE A C 1
ATOM 853 O O . PHE A 1 103 ? 12.741 -12.337 -21.785 1.00 42.19 103 PHE A O 1
ATOM 860 N N . ILE A 1 104 ? 11.123 -12.143 -23.343 1.00 50.97 104 ILE A N 1
ATOM 861 C CA . ILE A 1 104 ? 10.235 -11.271 -22.580 1.00 50.97 104 ILE A CA 1
ATOM 862 C C . ILE A 1 104 ? 8.982 -12.089 -22.278 1.00 50.97 104 ILE A C 1
ATOM 864 O O . ILE A 1 104 ? 8.264 -12.462 -23.202 1.00 50.97 104 ILE A O 1
ATOM 868 N N . SER A 1 105 ? 8.738 -12.391 -21.003 1.00 47.56 105 SER A N 1
ATOM 869 C CA . SER A 1 105 ? 7.559 -13.142 -20.570 1.00 47.56 105 SER A CA 1
ATOM 870 C C . SER A 1 105 ? 6.756 -12.319 -19.572 1.00 47.56 105 SER A C 1
ATOM 872 O O . SER A 1 105 ? 7.270 -11.884 -18.541 1.00 47.56 105 SER A O 1
ATOM 874 N N . GLU A 1 106 ? 5.476 -12.128 -19.866 1.00 44.12 106 GLU A N 1
ATOM 875 C CA . GLU A 1 106 ? 4.496 -11.553 -18.950 1.00 44.12 106 GLU A CA 1
ATOM 876 C C . GLU A 1 106 ? 3.479 -12.640 -18.615 1.00 44.12 106 GLU A C 1
ATOM 878 O O . GLU A 1 106 ? 2.748 -13.096 -19.493 1.00 44.12 106 GLU A O 1
ATOM 883 N N . THR A 1 107 ? 3.427 -13.049 -17.349 1.00 52.69 107 THR A N 1
ATOM 884 C CA . THR A 1 107 ? 2.405 -13.981 -16.873 1.00 52.69 107 THR A CA 1
ATOM 885 C C . THR A 1 107 ? 1.432 -13.221 -15.988 1.00 52.69 107 THR A C 1
ATOM 887 O O . THR A 1 107 ? 1.799 -12.731 -14.920 1.00 52.69 107 THR A O 1
ATOM 890 N N . THR A 1 108 ? 0.179 -13.136 -16.428 1.00 49.56 108 THR A N 1
ATOM 891 C CA . THR A 1 108 ? -0.929 -12.630 -15.615 1.00 49.56 108 THR A CA 1
ATOM 892 C C . THR A 1 108 ? -1.689 -13.801 -15.012 1.00 49.56 108 THR A C 1
ATOM 894 O O . THR A 1 108 ? -2.206 -14.631 -15.759 1.00 49.56 108 THR A O 1
ATOM 897 N N . GLN A 1 109 ? -1.771 -13.873 -13.68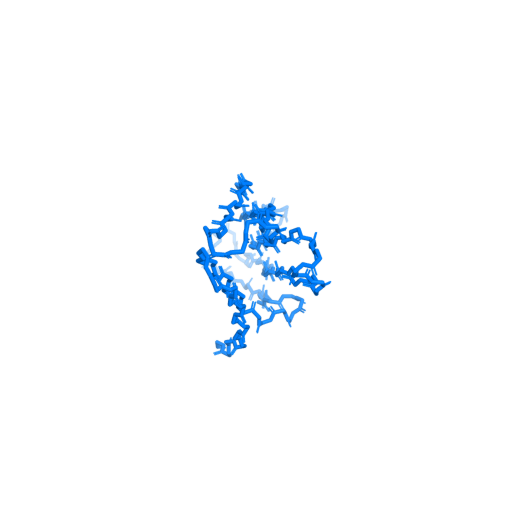7 1.00 51.12 109 GLN A N 1
ATOM 898 C CA . GLN A 1 109 ? -2.559 -14.881 -12.978 1.00 51.12 109 GLN A CA 1
ATOM 899 C C . GLN A 1 109 ? -3.671 -14.193 -12.188 1.00 51.12 109 GLN A C 1
ATOM 901 O O . GLN A 1 109 ? -3.417 -13.238 -11.461 1.00 51.12 109 GLN A O 1
ATOM 906 N N . GLN A 1 110 ? -4.902 -14.680 -12.323 1.00 46.62 110 GLN A N 1
ATOM 907 C CA . GLN A 1 110 ? -5.984 -14.330 -11.405 1.00 46.62 110 GLN A CA 1
ATOM 908 C C . GLN A 1 110 ? -5.906 -15.294 -10.222 1.00 46.62 110 GLN A C 1
ATOM 910 O O . GLN A 1 110 ? -6.015 -16.504 -10.416 1.00 46.62 110 GLN A O 1
ATOM 915 N N . ALA A 1 111 ? -5.666 -14.783 -9.017 1.00 46.03 111 ALA A N 1
ATOM 916 C CA . ALA A 1 111 ? -5.579 -15.609 -7.818 1.00 46.03 111 ALA A CA 1
ATOM 917 C C . ALA A 1 111 ? -6.861 -15.446 -6.999 1.00 46.03 111 ALA A C 1
ATOM 919 O O . ALA A 1 111 ? -6.991 -14.508 -6.229 1.00 46.03 111 ALA A O 1
ATOM 920 N N . ILE A 1 112 ? -7.827 -16.352 -7.134 1.00 42.34 112 ILE A N 1
ATOM 921 C CA . ILE A 1 112 ? -8.974 -16.380 -6.214 1.00 42.34 112 ILE A CA 1
ATOM 922 C C . ILE A 1 112 ? -8.420 -16.724 -4.819 1.00 42.34 112 ILE A C 1
ATOM 924 O O . ILE A 1 112 ? -7.844 -17.798 -4.650 1.00 42.34 112 ILE A O 1
ATOM 928 N N . ARG A 1 113 ? -8.518 -15.795 -3.861 1.00 43.88 113 ARG A N 1
ATOM 929 C CA . ARG A 1 113 ? -8.218 -16.043 -2.444 1.00 43.88 113 ARG A CA 1
ATOM 930 C C . ARG A 1 113 ? -9.489 -16.386 -1.690 1.00 43.88 113 ARG A C 1
ATOM 932 O O . ARG A 1 113 ? -10.499 -15.689 -1.924 1.00 43.88 113 ARG A O 1
#